Protein AF-A0AAD3P2P5-F1 (afdb_monomer_lite)

InterPro domains:
  IPR001227 Acyl transferase domain superfamily [G3DSA:3.40.366.10] (6-59)
  IPR016035 Acyl transferase/acyl hydrolase/lysophospholipase [SSF52151] (8-81)
  IPR052760 Mitochondrial malonyltransferase [PTHR47170] (2-81)

Radius of gyration: 14.88 Å; chains: 1; bounding box: 40×28×34 Å

Secondary structure (DSSP, 8-state):
-----SS--SSGGGHHHHHHHHHHHHHS--PPPSSPEEPTTTS-EE--HHHHHHHHHHTTT------SS--------SS---

Foldseek 3Di:
DDDPDPDDFQDPVCVVVLVVLLVVLVVDDDDQDPDWDQAQAPRDTDRDSVVVSVSVSCNRHHGDDNDPDPDPDDDDDDPDDD

pLDDT: mean 71.74, std 10.49, range [41.16, 83.56]

Sequence (82 aa):
MRLAIVRTFHTSFMEPALIRLEAVLAATEIRTKSILVISNVDGQPHAQPATIKKLLAHQEIASKTILSIGLKKSNELGPGKE

Organism: Nepenthes gracilis (NCBI:txid150966)

Structure (mmCIF, N/CA/C/O backbone):
data_AF-A0AAD3P2P5-F1
#
_entry.id   AF-A0AAD3P2P5-F1
#
loop_
_atom_site.group_PDB
_atom_site.id
_atom_site.type_symbol
_atom_site.label_atom_id
_atom_site.label_alt_id
_atom_site.label_comp_id
_atom_site.label_asym_id
_atom_site.label_entity_id
_atom_site.label_seq_id
_atom_site.pdbx_PDB_ins_code
_atom_site.Cartn_x
_atom_site.Cartn_y
_atom_site.Cartn_z
_atom_site.occupancy
_atom_site.B_iso_or_equiv
_atom_site.auth_seq_id
_atom_site.auth_comp_id
_atom_site.auth_asym_id
_atom_site.auth_atom_id
_atom_site.pdbx_PDB_model_num
ATOM 1 N N . MET A 1 1 ? 28.024 6.470 2.449 1.00 43.12 1 MET A N 1
ATOM 2 C CA . MET A 1 1 ? 27.428 5.167 2.821 1.00 43.12 1 MET A CA 1
ATOM 3 C C . MET A 1 1 ? 26.831 4.539 1.574 1.00 43.12 1 MET A C 1
ATOM 5 O O . MET A 1 1 ? 26.070 5.212 0.893 1.00 43.12 1 MET A O 1
ATOM 9 N N . ARG A 1 2 ? 27.213 3.303 1.239 1.00 41.16 2 ARG A N 1
ATOM 10 C CA . ARG A 1 2 ? 26.641 2.534 0.126 1.00 41.16 2 ARG A CA 1
ATOM 11 C C . ARG A 1 2 ? 25.785 1.438 0.751 1.00 41.16 2 ARG A C 1
ATOM 13 O O . ARG A 1 2 ? 26.314 0.639 1.514 1.00 41.16 2 ARG A O 1
ATOM 20 N N . LEU A 1 3 ? 24.481 1.457 0.498 1.00 47.16 3 LEU A N 1
ATOM 21 C CA . LEU A 1 3 ? 23.581 0.424 1.001 1.00 47.16 3 LEU A CA 1
ATOM 22 C C . LEU A 1 3 ? 23.840 -0.869 0.206 1.00 47.16 3 LEU A C 1
ATOM 24 O O . LEU A 1 3 ? 23.853 -0.842 -1.026 1.00 47.16 3 LEU A O 1
ATOM 28 N N . ALA A 1 4 ? 24.086 -1.984 0.893 1.00 44.31 4 ALA A N 1
ATOM 29 C CA . ALA A 1 4 ? 24.216 -3.295 0.265 1.00 44.31 4 ALA A CA 1
ATOM 30 C C . ALA A 1 4 ? 22.815 -3.821 -0.077 1.00 44.31 4 ALA A C 1
ATOM 32 O O . ALA A 1 4 ? 22.208 -4.543 0.705 1.00 44.31 4 ALA A O 1
ATOM 33 N N . ILE A 1 5 ? 22.274 -3.411 -1.225 1.00 52.66 5 ILE A N 1
ATOM 34 C CA . ILE A 1 5 ? 20.962 -3.866 -1.703 1.00 52.66 5 ILE A CA 1
ATOM 35 C C . ILE A 1 5 ? 21.148 -4.646 -2.999 1.00 52.66 5 ILE A C 1
ATOM 37 O O . ILE A 1 5 ? 21.783 -4.170 -3.937 1.00 52.66 5 ILE A O 1
ATOM 41 N N . VAL A 1 6 ? 20.563 -5.842 -3.054 1.00 55.75 6 VAL A N 1
ATOM 42 C CA . VAL A 1 6 ? 20.613 -6.743 -4.219 1.00 55.75 6 VAL A CA 1
ATOM 43 C C . VAL A 1 6 ? 19.746 -6.220 -5.380 1.00 55.75 6 VAL A C 1
ATOM 45 O O . VAL A 1 6 ? 19.907 -6.655 -6.519 1.00 55.75 6 VAL A O 1
ATOM 48 N N . ARG A 1 7 ? 18.834 -5.269 -5.118 1.00 53.41 7 ARG A N 1
ATOM 49 C CA . ARG A 1 7 ? 17.942 -4.641 -6.106 1.00 53.41 7 ARG A CA 1
ATOM 50 C C . ARG A 1 7 ? 17.646 -3.180 -5.758 1.00 53.41 7 ARG A C 1
ATOM 52 O O . ARG A 1 7 ? 17.600 -2.815 -4.588 1.00 53.41 7 ARG A O 1
ATOM 59 N N . THR A 1 8 ? 17.423 -2.357 -6.781 1.00 58.00 8 THR A N 1
ATOM 60 C CA . THR A 1 8 ? 17.014 -0.950 -6.667 1.00 58.00 8 THR A CA 1
ATOM 61 C C . THR A 1 8 ? 15.494 -0.833 -6.542 1.00 58.00 8 THR A C 1
ATOM 63 O O . THR A 1 8 ? 14.780 -0.941 -7.537 1.00 58.00 8 THR A O 1
ATOM 66 N N . PHE A 1 9 ? 15.007 -0.597 -5.325 1.00 63.06 9 PHE A N 1
ATOM 67 C CA . PHE A 1 9 ? 13.609 -0.250 -5.037 1.00 63.06 9 PHE A CA 1
ATOM 68 C C . PHE A 1 9 ? 13.371 1.260 -5.250 1.00 63.06 9 PHE A C 1
ATOM 70 O O . PHE A 1 9 ? 14.332 2.031 -5.230 1.00 63.06 9 PHE A O 1
ATOM 77 N N . HIS A 1 10 ? 12.125 1.699 -5.477 1.00 64.56 10 HIS A N 1
ATOM 78 C CA . HIS A 1 10 ? 11.769 3.122 -5.686 1.00 64.56 10 HIS A CA 1
ATOM 79 C C . HIS A 1 10 ? 12.344 3.768 -6.956 1.00 64.56 10 HIS A C 1
ATOM 81 O O . HIS A 1 10 ? 12.601 4.969 -7.001 1.00 64.56 10 HIS A O 1
ATOM 87 N N . THR A 1 11 ? 12.526 2.972 -8.015 1.00 64.12 11 THR A N 1
ATOM 88 C CA . THR A 1 11 ? 12.959 3.442 -9.343 1.00 64.12 11 THR A CA 1
ATOM 89 C C . THR A 1 11 ? 12.044 2.885 -10.435 1.00 64.12 11 THR A C 1
ATOM 91 O O . THR A 1 11 ? 11.438 1.830 -10.248 1.00 64.12 11 THR A O 1
ATOM 94 N N . SER A 1 12 ? 11.967 3.548 -11.595 1.00 66.88 12 SER A N 1
ATOM 95 C CA . SER A 1 12 ? 11.168 3.083 -12.748 1.00 66.88 12 SER A CA 1
ATOM 96 C C . SER A 1 12 ? 11.560 1.681 -13.236 1.00 66.88 12 SER A C 1
ATOM 98 O O . SER A 1 12 ? 10.733 0.962 -13.783 1.00 66.88 12 SER A O 1
ATOM 100 N N . PHE A 1 13 ? 12.778 1.215 -12.933 1.00 65.62 13 PHE A N 1
ATOM 101 C CA . PHE A 1 13 ? 13.218 -0.160 -13.198 1.00 65.62 13 PHE A CA 1
ATOM 102 C C . PHE A 1 13 ? 12.376 -1.245 -12.491 1.00 65.62 13 PHE A C 1
ATOM 104 O O . PHE A 1 13 ? 12.492 -2.423 -12.832 1.00 65.62 13 PHE A O 1
ATOM 111 N N . MET A 1 14 ? 11.516 -0.873 -11.535 1.00 70.75 14 MET A N 1
ATOM 112 C CA . MET A 1 14 ? 10.567 -1.771 -10.869 1.00 70.75 14 MET A CA 1
ATOM 113 C C . MET A 1 14 ? 9.244 -1.970 -11.634 1.00 70.75 14 MET A C 1
ATOM 115 O O . MET A 1 14 ? 8.447 -2.814 -11.228 1.00 70.75 14 MET A O 1
ATOM 119 N N . GLU A 1 15 ? 8.999 -1.282 -12.756 1.00 68.94 15 GLU A N 1
ATOM 120 C CA . GLU A 1 15 ? 7.762 -1.412 -13.557 1.00 68.94 15 GLU A CA 1
ATOM 121 C C . GLU A 1 15 ? 7.390 -2.865 -13.935 1.00 68.94 15 GLU A C 1
ATOM 123 O O . GLU A 1 15 ? 6.233 -3.256 -13.761 1.00 68.94 15 GLU A O 1
ATOM 128 N N . PRO A 1 16 ? 8.323 -3.749 -14.348 1.00 76.00 16 PRO A N 1
ATOM 129 C CA . PRO A 1 16 ? 7.987 -5.152 -14.611 1.00 76.00 16 PRO A CA 1
ATOM 130 C C . PRO A 1 16 ? 7.593 -5.957 -13.360 1.00 76.00 16 PRO A C 1
ATOM 132 O O . PRO A 1 16 ? 6.974 -7.019 -13.472 1.00 76.00 16 PRO A O 1
ATOM 135 N N . ALA A 1 17 ? 8.001 -5.511 -12.168 1.00 72.44 17 ALA A N 1
ATOM 136 C CA . ALA A 1 17 ? 7.587 -6.097 -10.895 1.00 72.44 17 ALA A CA 1
ATOM 137 C C . ALA A 1 17 ? 6.224 -5.548 -10.450 1.00 72.44 17 ALA A C 1
ATOM 139 O O . ALA A 1 17 ? 5.419 -6.316 -9.924 1.00 72.44 17 ALA A O 1
ATOM 140 N N . LEU A 1 18 ? 5.935 -4.275 -10.748 1.00 69.50 18 LEU A N 1
ATOM 141 C CA . LEU A 1 18 ? 4.633 -3.645 -10.518 1.00 69.50 18 LEU A CA 1
ATOM 142 C C . LEU A 1 18 ? 3.506 -4.433 -11.197 1.00 69.50 18 LEU A C 1
ATOM 144 O O . LEU A 1 18 ? 2.552 -4.816 -10.532 1.00 69.50 18 LEU A O 1
ATOM 148 N N . ILE A 1 1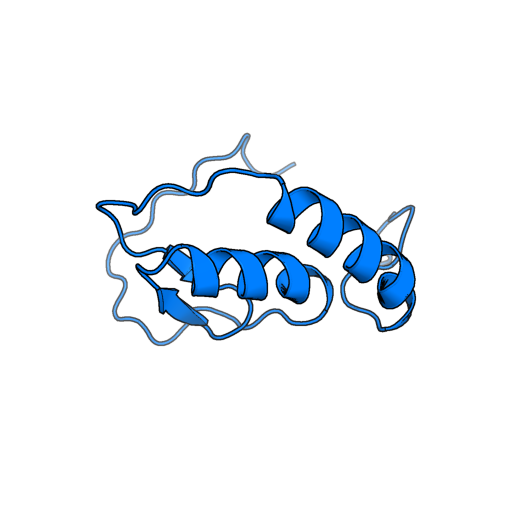9 ? 3.655 -4.765 -12.484 1.00 75.75 19 ILE A N 1
ATOM 149 C CA . ILE A 1 19 ? 2.633 -5.508 -13.247 1.00 75.75 19 ILE A CA 1
ATOM 150 C C . ILE A 1 19 ? 2.321 -6.867 -12.593 1.00 75.75 19 ILE A C 1
ATOM 152 O O . ILE A 1 19 ? 1.164 -7.279 -12.491 1.00 75.75 19 ILE A O 1
ATOM 156 N N . ARG A 1 20 ? 3.352 -7.576 -12.111 1.00 79.06 20 ARG A N 1
ATOM 157 C CA . ARG A 1 20 ? 3.167 -8.863 -11.417 1.00 79.06 20 ARG A CA 1
ATOM 158 C C . ARG A 1 20 ? 2.481 -8.680 -10.067 1.00 79.06 20 ARG A C 1
ATOM 160 O O . ARG A 1 20 ? 1.621 -9.481 -9.710 1.00 79.06 20 ARG A O 1
ATOM 167 N N . LEU A 1 21 ? 2.855 -7.635 -9.333 1.00 77.56 21 LEU A N 1
ATOM 168 C CA . LEU A 1 21 ? 2.259 -7.300 -8.046 1.00 77.56 21 LEU A CA 1
ATOM 169 C C . LEU A 1 21 ? 0.776 -6.932 -8.200 1.00 77.56 21 LEU A C 1
ATOM 171 O O . LEU A 1 21 ? -0.049 -7.418 -7.431 1.00 77.56 21 LEU A O 1
ATOM 175 N N . GLU A 1 22 ? 0.415 -6.158 -9.224 1.00 79.19 22 GLU A N 1
ATOM 176 C CA . GLU A 1 22 ? -0.977 -5.812 -9.533 1.00 79.19 22 GLU A CA 1
ATOM 177 C C . GLU A 1 22 ? -1.831 -7.047 -9.833 1.00 79.19 22 GLU A C 1
ATOM 179 O O . GLU A 1 22 ? -2.938 -7.166 -9.306 1.00 79.19 22 GLU A O 1
ATOM 184 N N . ALA A 1 23 ? -1.310 -8.003 -10.609 1.00 79.25 23 ALA A N 1
ATOM 185 C CA . ALA A 1 23 ? -2.018 -9.247 -10.910 1.00 79.25 23 ALA A CA 1
ATOM 186 C C . ALA A 1 23 ? -2.302 -10.080 -9.644 1.00 79.25 23 ALA A C 1
ATOM 188 O O . ALA A 1 23 ? -3.415 -10.575 -9.452 1.00 79.25 23 ALA A O 1
ATOM 189 N N . VAL A 1 24 ? -1.326 -10.190 -8.738 1.00 82.38 24 VAL A N 1
ATOM 190 C CA . VAL A 1 24 ? -1.496 -10.906 -7.461 1.00 82.38 24 VAL A CA 1
ATOM 191 C C . VAL A 1 24 ? -2.453 -10.154 -6.527 1.00 82.38 24 VAL A C 1
ATOM 193 O O . VAL A 1 24 ? -3.325 -10.762 -5.898 1.00 82.38 24 VAL A O 1
ATOM 196 N N . LEU A 1 25 ? -2.358 -8.822 -6.467 1.00 77.38 25 LEU A N 1
ATOM 197 C CA . LEU A 1 25 ? -3.260 -7.987 -5.670 1.00 77.38 25 LEU A CA 1
ATOM 198 C C . LEU A 1 25 ? -4.700 -8.018 -6.201 1.00 77.38 25 LEU A C 1
ATOM 200 O O . LEU A 1 25 ? -5.646 -7.940 -5.410 1.00 77.38 25 LEU A O 1
ATOM 204 N N . ALA A 1 26 ? -4.901 -8.177 -7.511 1.00 77.19 26 ALA A N 1
ATOM 205 C CA . ALA A 1 26 ? -6.225 -8.367 -8.096 1.00 77.19 26 ALA A CA 1
ATOM 206 C C . ALA A 1 26 ? -6.884 -9.654 -7.573 1.00 77.19 26 ALA A C 1
ATOM 208 O O . ALA A 1 26 ? -8.030 -9.598 -7.125 1.00 77.19 26 ALA A O 1
ATOM 209 N N . ALA A 1 27 ? -6.134 -10.760 -7.524 1.00 80.44 27 ALA A N 1
ATOM 210 C CA . ALA A 1 27 ? -6.603 -12.059 -7.031 1.00 80.44 27 ALA A CA 1
ATOM 211 C C . ALA A 1 27 ? -6.752 -12.146 -5.497 1.00 80.44 27 ALA A C 1
A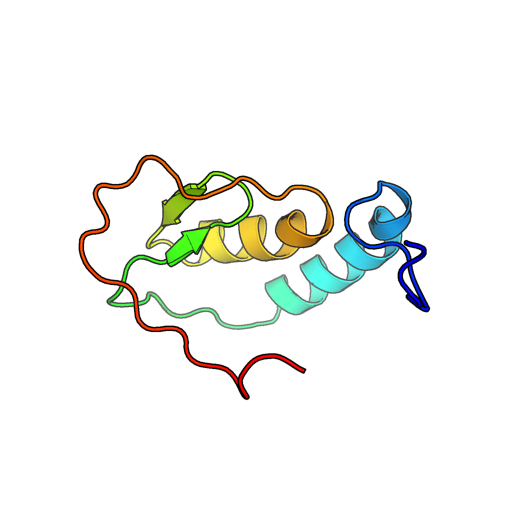TOM 213 O O . ALA A 1 27 ? -7.439 -13.029 -4.992 1.00 80.44 27 ALA A O 1
ATOM 214 N N . THR A 1 28 ? -6.131 -11.237 -4.741 1.00 83.00 28 THR A N 1
ATOM 215 C CA . THR A 1 28 ? -6.177 -11.243 -3.269 1.00 83.00 28 THR A CA 1
ATOM 216 C C . THR A 1 28 ? -7.453 -10.585 -2.738 1.00 83.00 28 THR A C 1
ATOM 218 O O . THR A 1 28 ? -7.732 -9.428 -3.050 1.00 83.00 28 THR A O 1
ATOM 221 N N . GLU A 1 29 ? -8.223 -11.250 -1.878 1.00 79.06 29 GLU A N 1
ATOM 222 C CA . GLU A 1 29 ? -9.343 -10.603 -1.180 1.00 79.06 29 GLU A CA 1
ATOM 223 C C . GLU A 1 29 ? -8.807 -9.608 -0.132 1.00 79.06 29 GLU A C 1
ATOM 225 O O . GLU A 1 29 ? -8.145 -9.995 0.829 1.00 79.06 29 GLU A O 1
ATOM 230 N N . ILE A 1 30 ? -9.095 -8.310 -0.298 1.00 75.94 30 ILE A N 1
ATOM 231 C CA . ILE A 1 30 ? -8.868 -7.303 0.750 1.00 75.94 30 ILE A CA 1
ATOM 232 C C . ILE A 1 30 ? -10.220 -6.951 1.347 1.00 75.94 30 ILE A C 1
ATOM 234 O O . ILE A 1 30 ? -11.086 -6.394 0.674 1.00 75.94 30 ILE A O 1
ATOM 238 N N . ARG A 1 31 ? -10.385 -7.266 2.628 1.00 76.88 31 ARG A N 1
ATOM 239 C CA . ARG A 1 31 ? -11.587 -6.935 3.390 1.00 76.88 31 ARG A CA 1
ATOM 240 C C . ARG A 1 31 ? -11.551 -5.493 3.870 1.00 76.88 31 ARG A C 1
ATOM 242 O O . ARG A 1 31 ? -10.486 -4.959 4.185 1.00 76.88 31 ARG A O 1
ATOM 249 N N . THR A 1 32 ? -12.728 -4.881 3.963 1.00 70.31 32 THR A N 1
ATOM 250 C CA . THR A 1 32 ? -12.895 -3.555 4.562 1.00 70.31 32 THR A CA 1
ATOM 251 C C . THR A 1 32 ? -12.389 -3.589 5.998 1.00 70.31 32 THR A C 1
ATOM 253 O O . THR A 1 32 ? -12.870 -4.376 6.814 1.00 70.31 32 THR A O 1
ATOM 256 N N . LYS A 1 33 ? -11.382 -2.766 6.297 1.00 67.44 33 LYS A N 1
ATOM 257 C CA . LYS A 1 33 ? -10.797 -2.689 7.636 1.00 67.44 33 LYS A CA 1
ATOM 258 C C . LYS A 1 33 ? -11.576 -1.692 8.487 1.00 67.44 33 LYS A C 1
ATOM 260 O O . LYS A 1 33 ? -11.932 -0.617 8.019 1.00 67.44 33 LYS A O 1
ATOM 265 N N . SER A 1 34 ? -11.758 -2.018 9.764 1.00 74.94 34 SER A N 1
ATOM 266 C CA . SER A 1 34 ? -12.316 -1.103 10.774 1.00 74.94 34 SER A CA 1
ATOM 267 C C . SER A 1 34 ? -11.357 0.034 11.159 1.00 74.94 34 SER A C 1
ATOM 269 O O . SER A 1 34 ? -11.713 0.894 11.955 1.00 74.94 34 SER A O 1
ATOM 271 N N . ILE A 1 35 ? -10.129 0.019 10.629 1.00 76.62 35 ILE A N 1
ATOM 272 C CA . ILE A 1 35 ? -9.051 0.956 10.949 1.00 76.62 35 ILE A CA 1
ATOM 273 C C . ILE A 1 35 ? -8.576 1.600 9.646 1.00 76.62 35 ILE A C 1
ATOM 275 O O . ILE A 1 35 ? -8.394 0.911 8.639 1.00 76.62 35 ILE A O 1
ATOM 279 N N . LEU A 1 36 ? -8.355 2.914 9.686 1.00 78.75 36 LEU A N 1
ATOM 280 C CA . LEU A 1 36 ? -7.809 3.682 8.572 1.00 78.75 36 LEU A 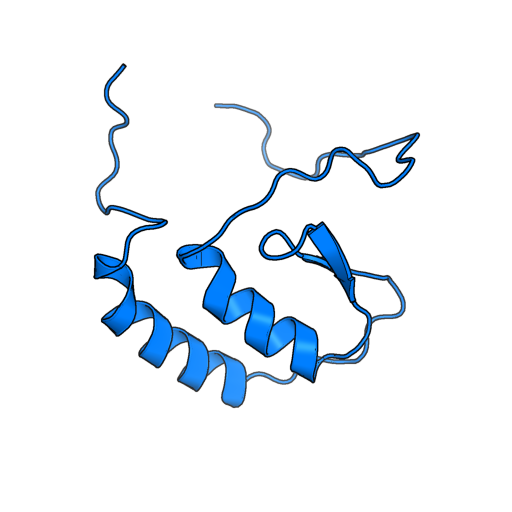CA 1
ATOM 281 C C . LEU A 1 36 ? -6.349 3.300 8.320 1.00 78.75 36 LEU A C 1
ATOM 283 O O . LEU A 1 36 ? -5.533 3.285 9.240 1.00 78.75 36 LEU A O 1
ATOM 287 N N . VAL A 1 37 ? -6.016 3.027 7.062 1.00 83.12 37 VAL A N 1
ATOM 288 C CA . VAL A 1 37 ? -4.645 2.747 6.630 1.00 83.12 37 VAL A CA 1
ATOM 289 C C . VAL A 1 37 ? -4.066 4.018 6.031 1.00 83.12 37 VAL A C 1
ATOM 291 O O . VAL A 1 37 ? -4.579 4.510 5.030 1.00 83.12 37 VAL A O 1
ATOM 294 N N . ILE A 1 38 ? -3.006 4.552 6.632 1.00 82.50 38 ILE A N 1
ATOM 295 C CA . ILE A 1 38 ? -2.268 5.671 6.046 1.00 82.50 38 ILE A CA 1
ATOM 296 C C . ILE A 1 38 ? -1.322 5.106 4.989 1.00 82.50 38 ILE A C 1
ATOM 298 O O . ILE A 1 38 ? -0.506 4.237 5.294 1.00 82.50 38 ILE A O 1
ATOM 302 N N . SER A 1 39 ? -1.449 5.570 3.749 1.00 80.56 39 SER A N 1
ATOM 303 C CA . SER A 1 39 ? -0.618 5.087 2.647 1.00 80.56 39 SER A CA 1
ATOM 304 C C . SER A 1 39 ? 0.728 5.796 2.607 1.00 80.56 39 SER A C 1
ATOM 306 O O . SER A 1 39 ? 0.799 7.023 2.670 1.00 80.56 39 SER A O 1
ATOM 308 N N . ASN A 1 40 ? 1.793 5.026 2.395 1.00 78.50 40 ASN A N 1
ATOM 309 C CA 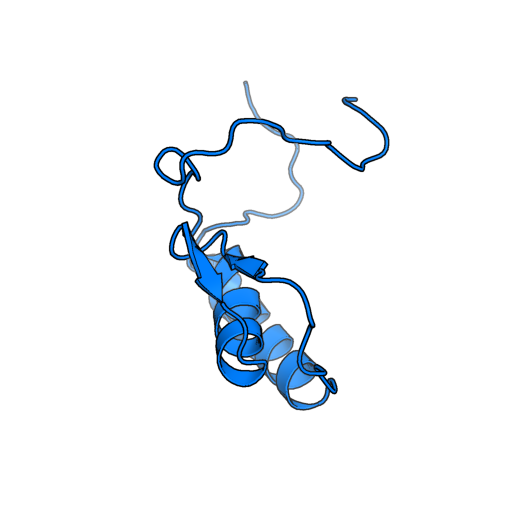. ASN A 1 40 ? 3.121 5.575 2.142 1.00 78.50 40 ASN A CA 1
ATOM 310 C C . ASN A 1 40 ? 3.201 6.307 0.795 1.00 78.50 40 ASN A C 1
ATOM 312 O O . ASN A 1 40 ? 4.135 7.064 0.600 1.00 78.50 40 ASN A O 1
ATOM 316 N N . VAL A 1 41 ? 2.255 6.128 -0.132 1.00 74.50 41 VAL A N 1
ATOM 317 C CA . VAL A 1 41 ? 2.290 6.774 -1.459 1.00 74.50 41 VAL A CA 1
ATOM 318 C C . VAL A 1 41 ? 1.797 8.223 -1.400 1.00 74.50 41 VAL A C 1
ATOM 320 O O . VAL A 1 41 ? 2.410 9.120 -1.981 1.00 74.50 41 VAL A O 1
ATOM 323 N N . ASP A 1 42 ? 0.690 8.475 -0.698 1.00 77.06 42 ASP A N 1
ATOM 324 C CA . ASP A 1 42 ? 0.041 9.793 -0.659 1.00 77.06 42 ASP A CA 1
ATOM 325 C C . ASP A 1 42 ? 0.023 10.451 0.729 1.00 77.06 42 ASP A C 1
ATOM 327 O O . ASP A 1 42 ? -0.221 11.657 0.820 1.00 77.06 42 ASP A O 1
ATOM 331 N N . GLY A 1 43 ? 0.345 9.706 1.791 1.00 79.12 43 GLY A N 1
ATOM 332 C CA . GLY A 1 43 ? 0.327 10.184 3.172 1.00 79.12 43 GLY A CA 1
ATOM 333 C C . GLY A 1 43 ? -1.079 10.407 3.738 1.00 79.12 43 GLY A C 1
ATOM 334 O O . GLY A 1 43 ? -1.211 11.099 4.747 1.00 79.12 43 GLY A O 1
ATOM 335 N N . GLN A 1 44 ? -2.122 9.866 3.100 1.00 81.00 44 GLN A N 1
ATOM 336 C CA . GLN A 1 44 ? -3.526 10.063 3.470 1.00 81.00 44 GLN A CA 1
ATOM 337 C C . GLN A 1 44 ? -4.156 8.788 4.056 1.00 81.00 44 GLN A C 1
ATOM 339 O O . GLN A 1 44 ? -3.700 7.680 3.758 1.00 81.00 44 GLN A O 1
ATOM 344 N N . PRO A 1 45 ? -5.196 8.918 4.904 1.00 81.44 45 PRO A N 1
ATOM 345 C CA . PRO A 1 45 ? -5.931 7.779 5.442 1.00 81.44 45 PRO A CA 1
ATOM 346 C C . PRO A 1 45 ? -6.925 7.200 4.424 1.00 81.44 45 PRO A C 1
ATOM 348 O O . PRO A 1 45 ? -7.751 7.916 3.862 1.00 81.44 45 PRO A O 1
ATOM 351 N N . HIS A 1 46 ? -6.915 5.875 4.267 1.00 83.56 46 HIS A N 1
ATOM 352 C CA . HIS A 1 46 ? -7.801 5.132 3.367 1.00 83.56 46 HIS A CA 1
ATOM 353 C C . HIS A 1 46 ? -8.542 4.015 4.105 1.00 83.56 46 HIS A C 1
ATOM 355 O O . HIS A 1 46 ? -7.948 3.269 4.883 1.00 83.56 46 HIS A O 1
ATOM 361 N N . ALA A 1 47 ? -9.841 3.874 3.828 1.00 79.31 47 ALA A N 1
ATOM 362 C CA . ALA A 1 47 ? -10.687 2.786 4.344 1.00 79.31 47 ALA A CA 1
ATOM 363 C C . ALA A 1 47 ? -11.113 1.785 3.255 1.00 79.31 47 ALA A C 1
ATOM 365 O O . ALA A 1 47 ? -11.448 0.638 3.550 1.00 79.31 47 ALA A O 1
ATOM 366 N N . GLN A 1 48 ? -11.125 2.225 1.992 1.00 81.50 48 GLN A N 1
ATOM 367 C CA . GLN A 1 48 ? -11.679 1.464 0.875 1.00 81.50 48 GLN A CA 1
ATOM 368 C C . GLN A 1 48 ? -10.668 0.430 0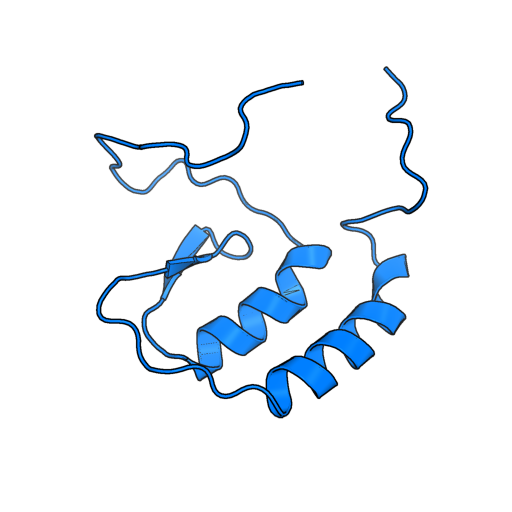.350 1.00 81.50 48 GLN A C 1
ATOM 370 O O . GLN A 1 48 ? -9.576 0.817 -0.083 1.00 81.50 48 GLN A O 1
ATOM 375 N N . PRO A 1 49 ? -11.018 -0.871 0.311 1.00 80.62 49 PRO A N 1
ATOM 376 C CA . PRO A 1 49 ? -10.119 -1.931 -0.150 1.00 80.62 49 PRO A CA 1
ATOM 377 C C . PRO A 1 49 ? -9.549 -1.718 -1.554 1.00 80.62 49 PRO A C 1
ATOM 379 O O . PRO A 1 49 ? -8.370 -1.976 -1.788 1.00 80.62 49 PRO A O 1
ATOM 382 N N . ALA A 1 50 ? -10.364 -1.217 -2.486 1.00 80.94 50 ALA A N 1
ATOM 383 C CA . ALA A 1 50 ? -9.939 -0.966 -3.863 1.00 80.94 50 ALA A CA 1
ATOM 384 C C . ALA A 1 50 ? -8.839 0.106 -3.945 1.00 80.94 50 ALA A C 1
ATOM 386 O O . ALA A 1 50 ? -7.878 -0.045 -4.701 1.00 80.94 50 ALA A O 1
ATOM 387 N N . THR A 1 51 ? -8.948 1.161 -3.133 1.00 80.69 51 THR A N 1
ATOM 388 C CA . THR A 1 51 ? -7.941 2.224 -3.045 1.00 80.69 51 THR A CA 1
ATOM 389 C C . THR A 1 51 ? -6.651 1.696 -2.421 1.00 80.69 51 THR A C 1
ATOM 391 O O . THR A 1 51 ? -5.571 1.944 -2.949 1.00 80.69 51 THR A O 1
ATOM 394 N N . ILE A 1 52 ? -6.757 0.875 -1.371 1.00 82.06 52 ILE A N 1
ATOM 395 C CA . ILE A 1 52 ? -5.601 0.234 -0.729 1.00 82.06 52 ILE A CA 1
ATOM 396 C C . ILE A 1 52 ? -4.856 -0.676 -1.715 1.00 82.06 52 ILE A C 1
ATOM 398 O O . ILE A 1 52 ? -3.635 -0.593 -1.791 1.00 82.06 52 ILE A O 1
ATOM 402 N N . LYS A 1 53 ? -5.556 -1.491 -2.521 1.00 82.38 53 LYS A N 1
ATOM 403 C CA . LYS A 1 53 ? -4.916 -2.341 -3.547 1.00 82.38 53 LYS A CA 1
ATOM 404 C C . LYS A 1 53 ? -4.071 -1.529 -4.526 1.00 82.38 53 LYS A C 1
ATOM 406 O O . LYS A 1 53 ? -2.927 -1.884 -4.787 1.00 82.38 53 LYS A O 1
ATOM 411 N N . LYS A 1 54 ? -4.625 -0.430 -5.044 1.00 81.19 54 LYS A N 1
ATOM 412 C CA . LYS A 1 54 ? -3.908 0.446 -5.981 1.00 81.19 54 LYS A CA 1
ATOM 413 C C . LYS A 1 54 ? -2.679 1.074 -5.327 1.00 81.19 54 LYS A C 1
ATOM 415 O O . LYS A 1 54 ? -1.607 1.076 -5.922 1.00 81.19 54 LYS A O 1
ATOM 420 N N . LEU A 1 55 ? -2.816 1.563 -4.097 1.00 81.88 55 LEU A N 1
ATOM 421 C CA . LEU A 1 55 ? -1.720 2.210 -3.374 1.00 81.88 55 LEU A CA 1
ATOM 422 C C . LEU A 1 55 ? -0.615 1.223 -2.973 1.00 81.88 55 LEU A C 1
ATOM 424 O O . LEU A 1 55 ? 0.556 1.575 -3.064 1.00 81.88 55 LEU A O 1
ATOM 428 N N . LEU A 1 56 ? -0.960 -0.016 -2.610 1.00 80.25 56 LEU A N 1
ATOM 429 C CA . LEU A 1 56 ? 0.019 -1.073 -2.332 1.00 80.25 56 LEU A CA 1
ATOM 430 C C . LEU A 1 56 ? 0.876 -1.398 -3.556 1.00 80.25 56 LEU A C 1
ATOM 432 O O . LEU A 1 56 ? 2.079 -1.583 -3.414 1.00 80.25 56 LEU A O 1
ATOM 436 N N . ALA A 1 57 ? 0.282 -1.422 -4.752 1.00 78.44 57 ALA A N 1
ATOM 437 C CA . ALA A 1 57 ? 1.046 -1.612 -5.980 1.00 78.44 57 ALA A CA 1
ATOM 438 C C . ALA A 1 57 ? 2.056 -0.465 -6.189 1.00 78.44 57 ALA A C 1
ATOM 440 O O . ALA A 1 57 ? 3.226 -0.700 -6.471 1.00 78.44 57 ALA A O 1
ATOM 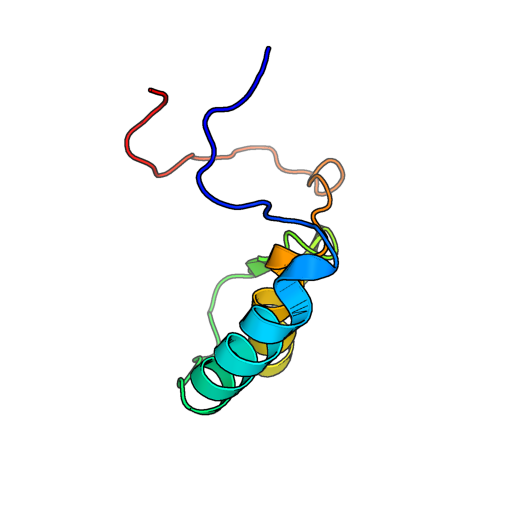441 N N . HIS A 1 58 ? 1.632 0.781 -5.966 1.00 75.06 58 HIS A N 1
ATOM 442 C CA . HIS A 1 58 ? 2.440 1.974 -6.248 1.00 75.06 58 HIS A CA 1
ATOM 443 C C . HIS A 1 58 ? 3.489 2.313 -5.171 1.00 75.06 58 HIS A C 1
ATOM 445 O O . HIS A 1 58 ? 4.351 3.165 -5.403 1.00 75.06 58 HIS A O 1
ATOM 451 N N . GLN A 1 59 ? 3.454 1.651 -4.010 1.00 73.94 59 GLN A N 1
ATOM 452 C CA . GLN A 1 59 ? 4.377 1.897 -2.894 1.00 73.94 59 GLN A CA 1
ATOM 453 C C . GLN A 1 59 ? 5.852 1.692 -3.275 1.00 73.94 59 GLN A C 1
ATOM 455 O O . GLN A 1 59 ? 6.734 2.380 -2.764 1.00 73.94 59 GLN A O 1
ATOM 460 N N . GLU A 1 60 ? 6.120 0.789 -4.215 1.00 67.44 60 GLU A N 1
ATOM 461 C CA . GLU A 1 60 ? 7.467 0.494 -4.708 1.00 67.44 60 GLU A CA 1
ATOM 462 C C . GLU A 1 60 ? 8.060 1.597 -5.588 1.00 67.44 60 GLU A C 1
ATOM 464 O O . GLU A 1 60 ? 9.233 1.517 -5.929 1.00 67.44 60 GLU A O 1
ATOM 469 N N . ILE A 1 61 ? 7.286 2.621 -5.960 1.00 62.62 61 ILE A N 1
ATOM 470 C CA . ILE A 1 61 ? 7.700 3.678 -6.899 1.00 62.62 61 ILE A CA 1
ATOM 471 C C . ILE A 1 61 ? 7.687 5.054 -6.230 1.00 62.62 61 ILE A C 1
ATOM 473 O O . ILE A 1 61 ? 8.515 5.903 -6.553 1.00 62.62 61 ILE A O 1
ATOM 477 N N . ALA A 1 62 ? 6.785 5.277 -5.274 1.00 61.69 62 ALA A N 1
ATOM 478 C CA . ALA A 1 62 ? 6.663 6.551 -4.582 1.00 61.69 62 ALA A CA 1
ATOM 479 C C . ALA A 1 62 ? 6.422 6.351 -3.085 1.00 61.69 62 ALA A C 1
ATOM 481 O O . ALA A 1 62 ? 5.497 5.650 -2.676 1.00 61.69 62 ALA A O 1
ATOM 482 N N . SER A 1 63 ? 7.229 7.035 -2.275 1.00 65.38 63 SER A N 1
ATOM 483 C CA . SER A 1 63 ? 7.052 7.123 -0.828 1.00 65.38 63 SER A CA 1
ATOM 484 C C . SER A 1 63 ? 7.037 8.585 -0.380 1.00 65.38 63 SER A C 1
ATOM 486 O O . SER A 1 63 ? 7.946 9.347 -0.712 1.00 65.38 63 SER A O 1
ATOM 488 N N . LYS A 1 64 ? 6.035 8.975 0.403 1.00 69.44 64 LYS A N 1
ATOM 489 C CA . LYS A 1 64 ? 5.911 10.262 1.085 1.00 69.44 64 LYS A CA 1
ATOM 490 C C . LYS A 1 64 ? 6.017 10.070 2.590 1.00 69.44 64 LYS A C 1
ATOM 492 O O . LYS A 1 64 ? 5.507 9.106 3.154 1.00 69.44 64 LYS A O 1
ATOM 497 N N . THR A 1 65 ? 6.640 11.041 3.247 1.00 62.69 65 THR A N 1
ATOM 498 C CA . THR A 1 65 ? 6.769 11.052 4.702 1.00 62.69 65 THR A CA 1
ATOM 499 C C . THR A 1 65 ? 5.474 11.511 5.361 1.00 62.69 65 THR A C 1
ATOM 501 O O . THR A 1 65 ? 4.907 12.551 5.019 1.00 62.69 65 THR A O 1
ATOM 504 N N . ILE A 1 66 ? 5.042 10.759 6.368 1.00 63.38 66 ILE A N 1
ATOM 505 C CA . ILE A 1 66 ? 3.910 11.096 7.223 1.00 63.38 66 ILE A CA 1
ATOM 506 C C . ILE A 1 66 ? 4.376 12.122 8.271 1.00 63.38 66 ILE A C 1
ATOM 508 O O . ILE A 1 66 ? 4.861 11.757 9.335 1.00 63.38 66 ILE A O 1
ATOM 512 N N . LEU A 1 67 ? 4.276 13.414 7.949 1.00 60.56 67 LEU A N 1
ATOM 513 C CA . LEU A 1 67 ? 4.656 14.516 8.855 1.00 60.56 67 LEU A CA 1
ATOM 514 C C . LEU A 1 67 ? 3.460 15.350 9.350 1.00 60.56 67 LEU A C 1
ATOM 516 O O . LEU A 1 67 ? 3.575 16.026 10.365 1.00 60.56 67 LEU A O 1
ATOM 520 N N . SER A 1 68 ? 2.315 15.311 8.655 1.00 57.69 68 SER A N 1
ATOM 521 C CA . SER A 1 68 ? 1.243 16.315 8.820 1.00 57.69 68 SER A CA 1
ATOM 522 C C . SER A 1 68 ? -0.047 15.821 9.482 1.00 57.69 68 SER A C 1
ATOM 524 O O . SER A 1 68 ? -0.931 16.626 9.774 1.00 57.69 68 SER A O 1
ATOM 526 N N . ILE A 1 69 ? -0.207 14.524 9.716 1.00 63.53 69 ILE A N 1
ATOM 527 C CA . ILE A 1 69 ? -1.344 14.015 10.495 1.00 63.53 69 ILE A CA 1
ATOM 528 C C . ILE A 1 69 ? -0.947 14.171 11.953 1.00 63.53 69 ILE A C 1
ATOM 530 O O . ILE A 1 69 ? 0.127 13.704 12.305 1.00 63.53 69 ILE A O 1
ATOM 534 N N . GLY A 1 70 ? -1.754 14.860 12.766 1.00 64.75 70 GLY A N 1
ATOM 535 C CA . GLY A 1 70 ? -1.479 15.214 14.169 1.00 64.75 70 GLY A CA 1
ATOM 536 C C . GLY A 1 70 ? -1.328 14.010 15.109 1.00 64.75 70 GLY A C 1
ATOM 537 O O . GLY A 1 70 ? -2.091 13.839 16.060 1.00 64.75 70 GLY A O 1
ATOM 538 N N . LEU A 1 71 ? -0.355 13.156 14.816 1.00 69.06 71 LEU A N 1
ATOM 539 C CA . LEU A 1 71 ? -0.085 11.871 15.418 1.00 69.06 71 LEU A CA 1
ATOM 540 C C . LEU A 1 71 ? 0.633 12.129 16.740 1.00 69.06 71 LEU A C 1
ATOM 542 O O . LEU A 1 71 ? 1.789 12.534 16.774 1.00 69.06 71 LEU A O 1
ATOM 546 N N . LYS A 1 72 ? -0.084 11.947 17.848 1.00 73.00 72 LYS A N 1
ATOM 547 C CA . LYS A 1 72 ? 0.457 12.201 19.194 1.00 73.00 72 LYS A CA 1
ATOM 548 C C . LYS A 1 72 ? 1.165 10.988 19.793 1.00 73.00 72 LYS A C 1
ATOM 550 O O . LYS A 1 72 ? 1.923 11.134 20.745 1.00 73.00 72 LYS A O 1
ATOM 555 N N . LYS A 1 73 ? 0.868 9.794 19.277 1.00 76.75 73 LYS A N 1
ATOM 556 C CA . LYS A 1 73 ? 1.425 8.516 19.726 1.00 76.75 73 LYS A CA 1
ATOM 557 C C . LYS A 1 73 ? 1.589 7.589 18.528 1.00 76.75 73 LYS A C 1
ATOM 559 O O . LYS A 1 73 ? 0.663 7.459 17.729 1.00 76.75 73 LYS A O 1
ATOM 564 N N . SER A 1 74 ? 2.735 6.928 18.448 1.00 78.06 74 SER A N 1
ATOM 565 C CA . SER A 1 74 ? 3.021 5.840 17.516 1.00 78.06 74 SER A CA 1
ATOM 566 C C . SER A 1 74 ? 3.633 4.678 18.290 1.00 78.06 74 SER A C 1
ATOM 568 O O . SER A 1 74 ? 4.408 4.887 19.220 1.00 78.06 74 SER A O 1
ATOM 570 N N . ASN A 1 75 ? 3.276 3.459 17.896 1.00 79.12 75 ASN A N 1
ATOM 571 C CA . ASN A 1 75 ? 3.953 2.244 18.330 1.00 79.12 75 ASN A CA 1
ATOM 572 C C . ASN A 1 75 ? 4.549 1.599 17.080 1.00 79.12 75 ASN A C 1
ATOM 574 O O . ASN A 1 75 ? 3.820 1.340 16.121 1.00 79.12 75 ASN A O 1
ATOM 578 N N . GLU A 1 76 ? 5.857 1.368 17.082 1.00 80.62 76 GLU A N 1
ATOM 579 C CA . GLU A 1 76 ? 6.524 0.597 16.036 1.00 80.62 76 GLU A CA 1
ATOM 580 C C . GLU A 1 76 ? 6.412 -0.891 16.378 1.00 80.62 76 GLU A C 1
ATOM 582 O O . GLU A 1 76 ? 6.731 -1.309 17.489 1.00 80.62 76 GLU A O 1
ATOM 587 N N . LEU A 1 77 ? 5.927 -1.686 15.429 1.00 79.75 77 LEU A N 1
ATOM 588 C CA . LEU A 1 77 ? 5.829 -3.137 15.551 1.00 79.75 77 LEU A CA 1
ATOM 589 C C . LEU A 1 77 ? 6.740 -3.757 14.492 1.00 79.75 77 LEU A C 1
ATOM 591 O O . LEU A 1 77 ? 6.368 -3.863 13.326 1.00 79.75 77 LEU A O 1
ATOM 595 N N . GLY A 1 78 ? 7.938 -4.144 14.913 1.00 79.06 78 GLY A N 1
ATOM 596 C CA . GLY A 1 78 ? 8.958 -4.783 14.090 1.00 79.06 78 GLY A CA 1
ATOM 597 C C . GLY A 1 78 ? 10.041 -5.395 14.982 1.00 79.06 78 GLY A C 1
ATOM 598 O O . GLY A 1 78 ? 10.045 -5.131 16.185 1.00 79.06 78 GLY A O 1
ATOM 599 N N . PRO A 1 79 ? 10.961 -6.204 14.432 1.00 81.00 79 PRO A N 1
ATOM 600 C CA . PRO A 1 79 ? 12.023 -6.864 15.201 1.00 81.00 79 PRO A CA 1
ATOM 601 C C . PRO A 1 79 ? 13.053 -5.906 15.840 1.00 81.00 79 PRO A C 1
ATOM 603 O O . PRO A 1 79 ? 14.018 -6.367 16.441 1.00 81.00 79 PRO A O 1
ATOM 606 N N . GLY A 1 80 ? 12.844 -4.588 15.767 1.00 72.69 80 GLY A N 1
ATOM 607 C CA . GLY A 1 80 ? 13.802 -3.570 16.180 1.00 72.69 80 GLY A CA 1
ATOM 608 C C . GLY A 1 80 ? 14.774 -3.216 15.056 1.00 72.69 80 GLY A C 1
ATOM 609 O O . GLY A 1 80 ? 14.685 -3.739 13.945 1.00 72.69 80 GLY A O 1
ATOM 610 N N . LYS A 1 81 ? 15.682 -2.280 15.344 1.00 55.69 81 LYS A N 1
ATOM 611 C CA . LYS A 1 81 ? 16.756 -1.906 14.422 1.00 55.69 81 LYS A CA 1
ATOM 612 C C . LYS A 1 81 ? 17.851 -2.968 14.480 1.00 55.69 81 LYS A C 1
ATOM 614 O O . LYS A 1 81 ? 18.330 -3.261 15.574 1.00 55.69 81 LYS A O 1
ATOM 619 N N . GLU A 1 82 ? 18.231 -3.508 13.326 1.00 50.12 82 GLU A N 1
ATOM 620 C CA . GLU A 1 82 ? 19.607 -3.986 13.136 1.00 50.12 82 GLU A CA 1
ATOM 621 C C . GLU A 1 82 ? 20.590 -2.811 13.253 1.00 50.12 82 GLU A C 1
ATOM 623 O O . GLU A 1 82 ? 20.225 -1.683 12.831 1.00 50.12 82 GLU A O 1
#